Protein AF-A0A9X0Q1L8-F1 (afdb_monomer)

Sequence (79 aa):
QEVISRWRIEQCSELSAVSASFVLSTPTETDGAVFPGRIMLANTCTWTYRGDECGYHGPAVADEYDQPTSDITKDKCSK

pLDDT: mean 74.53, std 9.91, range [51.12, 87.5]

Foldseek 3Di:
DDDDDDWDFDDFPDDDPVDTDTDTDDPPPDPPPPPPPDDPDPQDDPDAVVDPPNPDPDAQQAACVRDGDRDPVRRGRHD

Structure (mmCIF, N/CA/C/O backbone):
data_AF-A0A9X0Q1L8-F1
#
_entry.id   AF-A0A9X0Q1L8-F1
#
loop_
_atom_site.group_PDB
_atom_site.id
_atom_site.type_symbol
_atom_site.label_atom_id
_atom_site.label_alt_id
_atom_site.label_comp_id
_atom_site.label_asym_id
_atom_site.label_entity_id
_atom_site.label_seq_id
_atom_site.pdbx_PDB_ins_code
_atom_site.Cartn_x
_atom_site.Cartn_y
_atom_site.Cartn_z
_atom_site.occupancy
_atom_site.B_iso_or_equiv
_atom_site.auth_seq_id
_atom_site.auth_comp_id
_atom_site.auth_asym_id
_atom_site.auth_atom_id
_atom_site.pdbx_PDB_model_num
ATOM 1 N N . GLN A 1 1 ? -26.580 29.301 12.619 1.00 51.12 1 GLN A N 1
ATOM 2 C CA . GLN A 1 1 ? -26.183 27.945 12.196 1.00 51.12 1 GLN A CA 1
ATOM 3 C C . GLN A 1 1 ? -26.127 27.099 13.454 1.00 51.12 1 GLN A C 1
ATOM 5 O O . GLN A 1 1 ? -25.274 27.354 14.293 1.00 51.12 1 GLN A O 1
ATOM 10 N N . GLU A 1 2 ? -27.100 26.213 13.658 1.00 57.53 2 GLU A N 1
ATOM 11 C CA . GLU A 1 2 ? -27.126 25.329 14.829 1.00 57.53 2 GLU A CA 1
ATOM 12 C C . GLU A 1 2 ? -26.105 24.204 14.644 1.00 57.53 2 GLU A C 1
ATOM 14 O O . GLU A 1 2 ? -26.030 23.584 13.582 1.00 57.53 2 GLU A O 1
ATOM 19 N N . VAL A 1 3 ? -25.280 23.977 15.664 1.00 62.69 3 VAL A N 1
ATOM 20 C CA . VAL A 1 3 ? -24.282 22.906 15.676 1.00 62.69 3 VAL A CA 1
ATOM 21 C C . VAL A 1 3 ? -24.982 21.637 16.148 1.00 62.69 3 VAL A C 1
ATOM 23 O O . VAL A 1 3 ? -25.258 21.478 17.334 1.00 62.69 3 VAL A O 1
ATOM 26 N N . ILE A 1 4 ? -25.295 20.742 15.213 1.00 72.38 4 ILE A N 1
ATOM 27 C CA . ILE A 1 4 ? -25.877 19.433 15.520 1.00 72.38 4 ILE A CA 1
ATOM 28 C C . ILE A 1 4 ? -24.726 18.456 15.780 1.00 72.38 4 ILE A C 1
ATOM 30 O O . ILE A 1 4 ? -23.928 18.186 14.882 1.00 72.38 4 ILE A O 1
ATOM 34 N N . SER A 1 5 ? -24.634 17.919 16.998 1.00 70.12 5 SER A N 1
ATOM 35 C CA . SER A 1 5 ? -23.685 16.858 17.349 1.00 70.12 5 SER A 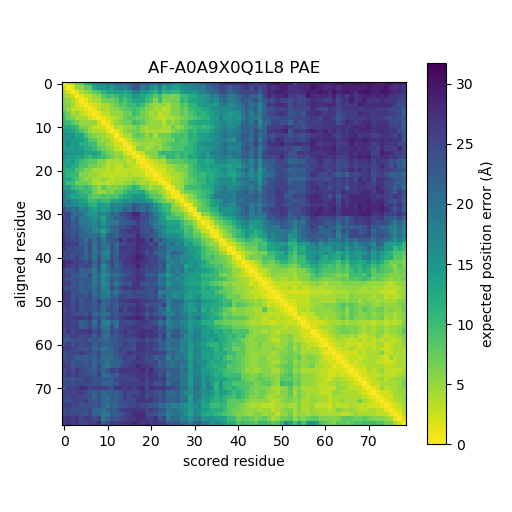CA 1
ATOM 36 C C . SER A 1 5 ? -24.353 15.486 17.210 1.00 70.12 5 SER A C 1
ATOM 38 O O . SER A 1 5 ? -25.404 15.222 17.794 1.00 70.12 5 SER A O 1
ATOM 40 N N . ARG A 1 6 ? -23.762 14.608 16.391 1.00 71.31 6 ARG A N 1
ATOM 41 C CA . ARG A 1 6 ? -24.247 13.241 16.151 1.00 71.31 6 ARG A CA 1
ATOM 42 C C . ARG A 1 6 ? -23.343 12.254 16.882 1.00 71.31 6 ARG A C 1
ATOM 44 O O . ARG A 1 6 ? -22.146 12.220 16.624 1.00 71.31 6 ARG A O 1
ATOM 51 N N . TRP A 1 7 ? -23.931 11.441 17.752 1.00 73.50 7 TRP A N 1
ATOM 52 C CA . TRP A 1 7 ? -23.229 10.448 18.567 1.00 73.50 7 TRP A CA 1
ATOM 53 C C . TRP A 1 7 ? -23.678 9.044 18.160 1.00 73.50 7 TRP A C 1
ATOM 55 O O . TRP A 1 7 ? -24.862 8.834 17.883 1.00 73.50 7 TRP A O 1
ATOM 65 N N . ARG A 1 8 ? -22.751 8.085 18.116 1.00 75.81 8 ARG A N 1
ATOM 66 C CA . ARG A 1 8 ? -23.047 6.666 17.891 1.00 75.81 8 ARG A CA 1
ATOM 67 C C . ARG A 1 8 ? -22.622 5.893 19.138 1.00 75.81 8 ARG A C 1
ATOM 69 O O . ARG A 1 8 ? -21.559 6.141 19.697 1.00 75.81 8 ARG A O 1
ATOM 76 N N . ILE A 1 9 ? -23.511 5.030 19.616 1.00 79.31 9 ILE A N 1
ATOM 77 C CA . ILE A 1 9 ? -23.271 4.187 20.789 1.00 79.31 9 ILE A CA 1
ATOM 78 C C . ILE A 1 9 ? -22.559 2.926 20.304 1.00 79.31 9 ILE A C 1
ATOM 80 O O . ILE A 1 9 ? -23.051 2.270 19.386 1.00 79.31 9 ILE A O 1
ATOM 84 N N . GLU A 1 10 ? -21.417 2.616 20.906 1.00 74.75 10 GLU A N 1
ATOM 85 C CA . GLU A 1 10 ? -20.604 1.447 20.565 1.00 74.75 10 GLU A CA 1
ATOM 86 C C . GLU A 1 10 ? -20.987 0.250 21.440 1.00 74.75 10 GLU A C 1
ATOM 88 O O . GLU A 1 10 ? -21.301 -0.828 20.938 1.00 74.75 10 GLU A O 1
ATOM 93 N N . GLN A 1 11 ? -21.046 0.461 22.759 1.00 74.94 11 GLN A N 1
ATOM 94 C CA . GLN A 1 11 ? -21.316 -0.599 23.723 1.00 74.94 11 GLN A CA 1
ATOM 95 C C . GLN A 1 11 ? -22.090 -0.077 24.943 1.00 74.94 11 GLN A C 1
ATOM 97 O O . GLN A 1 11 ? -21.856 1.028 25.433 1.00 74.94 11 GLN A O 1
ATOM 102 N N . CYS A 1 12 ? -23.004 -0.897 25.473 1.00 75.94 12 CYS A N 1
ATOM 103 C CA . CYS A 1 12 ? -23.591 -0.687 26.798 1.00 75.94 12 CYS A CA 1
ATOM 104 C C . CYS A 1 12 ? -22.614 -1.222 27.852 1.00 75.94 12 CYS A C 1
ATOM 106 O O . CYS A 1 12 ? -22.334 -2.422 27.874 1.00 75.94 12 CYS A O 1
ATOM 108 N N . SER A 1 13 ? -22.048 -0.339 28.677 1.00 73.06 13 SER A N 1
ATOM 109 C CA . SER A 1 13 ? -21.060 -0.738 29.685 1.00 73.06 13 SER A CA 1
ATOM 110 C C . SER A 1 13 ? -2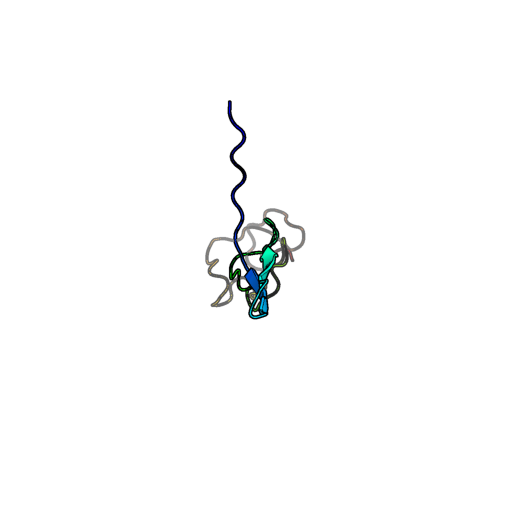1.721 -1.283 30.942 1.00 73.06 13 SER A C 1
ATOM 112 O O . SER A 1 13 ? -21.210 -2.215 31.554 1.00 73.06 13 SER A O 1
ATOM 114 N N . GLU A 1 14 ? -22.851 -0.703 31.337 1.00 71.19 14 GLU A N 1
ATOM 115 C CA . GLU A 1 14 ? -23.535 -1.060 32.571 1.00 71.19 14 GLU A CA 1
ATOM 116 C C . GLU A 1 14 ? -25.038 -0.855 32.403 1.00 71.19 14 GLU A C 1
ATOM 118 O O . GLU A 1 14 ? -25.483 0.190 31.925 1.00 71.19 14 GLU A O 1
ATOM 123 N N . LEU A 1 15 ? -25.815 -1.865 32.788 1.00 74.38 15 LEU A N 1
ATOM 124 C CA . LEU A 1 15 ? -27.268 -1.844 32.722 1.00 74.38 15 LEU A CA 1
ATOM 125 C C . LEU A 1 15 ? -27.821 -2.231 34.092 1.00 74.38 15 LEU A C 1
ATOM 127 O O . LEU A 1 15 ? -27.700 -3.378 34.520 1.00 74.38 15 LEU A O 1
ATOM 131 N N . SER A 1 16 ? -28.436 -1.271 34.775 1.00 75.62 16 SER A N 1
ATOM 132 C CA . SER A 1 16 ? -29.187 -1.499 36.008 1.00 75.62 16 SER A CA 1
ATOM 133 C C . SER A 1 16 ? -30.677 -1.226 35.784 1.00 75.62 16 SER A C 1
ATOM 135 O O . SER A 1 16 ? -31.077 -0.659 34.769 1.00 75.62 16 SER A O 1
ATOM 137 N N . ALA A 1 17 ? -31.524 -1.597 36.749 1.00 76.06 17 ALA A N 1
ATOM 138 C CA . ALA A 1 17 ? -32.968 -1.343 36.678 1.00 76.06 17 ALA A CA 1
ATOM 139 C C . ALA A 1 17 ? -33.343 0.156 36.723 1.00 76.06 17 ALA A C 1
ATOM 141 O O . ALA A 1 17 ? -34.510 0.493 36.533 1.00 76.06 17 ALA A O 1
ATOM 142 N N . VAL A 1 18 ? -32.378 1.046 36.996 1.00 82.00 18 VAL A N 1
ATOM 143 C CA . VAL A 1 18 ? -32.607 2.488 37.201 1.00 82.00 18 VAL A CA 1
ATOM 144 C C . VAL A 1 18 ? -31.745 3.359 36.279 1.00 82.00 18 VAL A C 1
ATOM 146 O O . VAL A 1 18 ? -32.144 4.470 35.938 1.00 82.00 18 VAL A O 1
ATOM 149 N N . SER A 1 19 ? -30.584 2.876 35.839 1.00 74.81 19 SER A N 1
ATOM 150 C CA . SER A 1 19 ? -29.672 3.618 34.966 1.00 74.81 19 SER A CA 1
ATOM 151 C C . SER A 1 19 ? -28.952 2.706 33.974 1.00 74.81 19 SER A C 1
ATOM 153 O O . SER A 1 19 ? -28.647 1.551 34.275 1.00 74.81 19 SER A O 1
ATOM 155 N N . ALA A 1 20 ? -28.659 3.255 32.795 1.00 77.69 20 ALA A N 1
ATOM 156 C CA . ALA A 1 20 ? -27.871 2.611 31.753 1.00 77.69 20 ALA A CA 1
ATOM 157 C C . ALA A 1 20 ? -26.714 3.530 31.347 1.00 77.69 20 ALA A C 1
ATOM 159 O O . ALA A 1 20 ? -26.932 4.710 31.058 1.00 77.69 20 ALA A O 1
ATOM 160 N N . SER A 1 21 ? -25.502 2.983 31.319 1.00 82.00 21 SER A N 1
ATOM 161 C CA . SER A 1 21 ? -24.282 3.674 30.902 1.00 82.00 21 SER A CA 1
ATOM 162 C C . SER A 1 21 ? -23.840 3.150 29.537 1.00 82.00 21 SER A C 1
ATOM 164 O O . SER A 1 21 ? -23.798 1.938 29.301 1.00 82.00 21 SER A O 1
ATOM 166 N N . PHE A 1 22 ? -23.512 4.067 28.628 1.00 80.81 22 PHE A N 1
ATOM 167 C CA . PHE A 1 22 ? -23.110 3.755 27.258 1.00 80.81 22 PHE A CA 1
ATOM 168 C C . PHE A 1 22 ? -21.754 4.374 26.944 1.00 80.81 22 PHE A C 1
ATOM 170 O O . PHE A 1 22 ? -21.503 5.535 27.270 1.00 80.81 22 PHE A O 1
ATOM 177 N N . VAL A 1 23 ? -20.907 3.604 26.269 1.00 78.88 23 VAL A N 1
ATOM 178 C CA . VAL A 1 23 ? -19.662 4.092 25.677 1.00 78.88 23 VAL A CA 1
ATOM 179 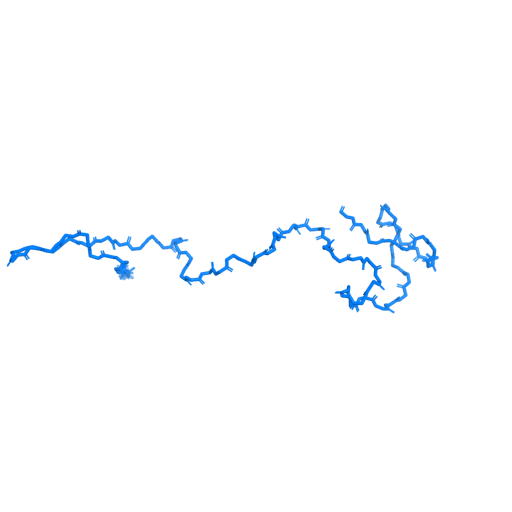C C . VAL A 1 23 ? -19.980 4.581 24.268 1.00 78.88 23 VAL A C 1
ATOM 181 O O . VAL A 1 23 ? -20.597 3.872 23.465 1.00 78.88 23 VAL A O 1
ATOM 184 N N . LEU A 1 24 ? -19.620 5.833 23.997 1.00 78.06 24 LEU A N 1
ATOM 185 C CA . LEU A 1 24 ? -19.778 6.451 22.685 1.00 78.06 24 LEU A CA 1
ATOM 186 C C . LEU A 1 24 ? -18.547 6.132 21.837 1.00 78.06 24 LEU A C 1
ATOM 188 O O . LEU A 1 24 ? -17.427 6.314 22.313 1.00 78.06 24 LEU A O 1
ATOM 192 N N . SER A 1 25 ? -18.764 5.726 20.586 1.00 69.56 25 SER A N 1
ATOM 193 C CA . SER A 1 25 ? -17.674 5.483 19.638 1.00 69.56 25 SER A CA 1
ATOM 194 C C . SER A 1 25 ? -16.935 6.790 19.370 1.00 69.56 25 SER A C 1
ATOM 196 O O . SER A 1 25 ? -17.572 7.827 19.118 1.00 69.56 25 SER A O 1
ATOM 198 N N . THR A 1 26 ? -15.605 6.760 19.365 1.00 67.75 26 THR A N 1
ATOM 199 C CA . THR A 1 26 ? -14.839 7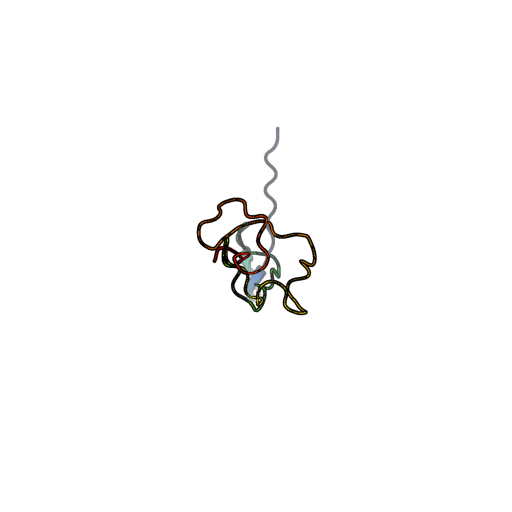.936 18.931 1.00 67.75 26 THR A CA 1
ATOM 200 C C . THR A 1 26 ? -15.067 8.168 17.432 1.00 67.75 26 THR A C 1
ATOM 202 O O . THR A 1 26 ? -15.146 7.210 16.670 1.00 67.75 26 THR A O 1
ATOM 205 N N . PRO A 1 27 ? -15.169 9.420 16.948 1.00 59.34 27 PRO A N 1
ATOM 206 C CA . PRO A 1 27 ? -15.387 9.684 15.520 1.00 59.34 27 PRO A CA 1
ATOM 207 C C . PRO A 1 27 ? -14.229 9.212 14.621 1.00 59.34 27 PRO A C 1
ATOM 209 O O . PRO A 1 27 ? -14.382 9.166 13.404 1.00 59.34 27 PRO A O 1
ATOM 212 N N . THR A 1 28 ? -13.080 8.871 15.209 1.00 57.91 28 THR A N 1
ATOM 213 C CA . THR A 1 28 ? -11.903 8.308 14.530 1.00 57.91 28 THR A CA 1
ATOM 214 C C . THR A 1 28 ? -11.902 6.778 14.516 1.00 57.91 28 THR A C 1
ATOM 216 O O . THR A 1 28 ? -11.015 6.167 13.918 1.00 57.91 28 THR A O 1
ATOM 219 N N . GLU A 1 29 ? -12.863 6.150 15.189 1.00 56.78 29 GLU A N 1
ATOM 220 C CA . GLU A 1 29 ? -12.999 4.708 15.200 1.00 56.78 29 GLU A CA 1
ATOM 221 C C . GLU A 1 29 ? -13.489 4.251 13.833 1.00 56.78 29 GLU A C 1
ATOM 223 O O . GLU A 1 29 ? -14.556 4.617 13.334 1.00 56.78 29 GLU A O 1
ATOM 228 N N . THR A 1 30 ? -12.619 3.512 13.171 1.00 57.34 30 THR A N 1
ATOM 229 C CA . THR A 1 30 ? -12.796 3.052 11.809 1.00 57.34 30 THR A CA 1
ATOM 230 C C . THR A 1 30 ? -13.852 1.953 11.809 1.00 57.34 30 THR A C 1
ATOM 232 O O . THR A 1 30 ? -13.544 0.792 12.045 1.00 57.34 30 THR A O 1
ATOM 235 N N . ASP A 1 31 ? -15.103 2.345 11.563 1.00 52.66 31 ASP A N 1
ATOM 236 C CA . ASP A 1 31 ? -16.299 1.506 11.399 1.00 52.66 31 ASP A CA 1
ATOM 237 C C . ASP A 1 31 ? -16.031 0.266 10.525 1.00 52.66 31 ASP A C 1
ATOM 239 O O . ASP A 1 31 ? -16.183 0.294 9.304 1.00 52.66 31 ASP A O 1
ATOM 243 N N . GLY A 1 32 ? -15.556 -0.817 11.144 1.00 54.81 32 GLY A N 1
ATOM 244 C CA . GLY A 1 32 ? -15.244 -2.072 10.464 1.00 54.81 32 GLY A CA 1
ATOM 245 C C . GLY A 1 32 ? -14.157 -1.980 9.388 1.00 54.81 32 GLY A C 1
ATOM 246 O O . GLY A 1 32 ? -14.145 -2.830 8.494 1.00 54.81 32 GLY A O 1
ATOM 247 N N . ALA A 1 33 ? -13.252 -0.991 9.433 1.00 58.12 33 ALA A N 1
ATOM 248 C CA . ALA A 1 33 ? -12.147 -0.954 8.476 1.00 58.12 33 ALA A CA 1
ATOM 249 C C . ALA A 1 33 ? -11.189 -2.108 8.788 1.00 58.12 33 ALA A C 1
ATOM 251 O O . ALA A 1 33 ? -10.334 -2.038 9.670 1.00 58.12 33 ALA A O 1
ATOM 252 N N . VAL A 1 34 ? -11.371 -3.205 8.059 1.00 56.91 34 VAL A N 1
ATOM 253 C CA . VAL A 1 34 ? -10.451 -4.331 8.062 1.00 56.91 34 VAL A CA 1
ATOM 254 C C . VAL A 1 34 ? -9.130 -3.799 7.534 1.00 56.91 34 VAL A C 1
ATOM 256 O O . VAL A 1 34 ? -9.007 -3.507 6.343 1.00 56.91 34 VAL A O 1
ATOM 259 N N . PHE A 1 35 ? -8.145 -3.652 8.423 1.00 57.12 35 PHE A N 1
ATOM 260 C CA . PHE A 1 35 ? -6.773 -3.468 7.984 1.00 57.12 35 PHE A CA 1
ATOM 261 C C . PHE A 1 35 ? -6.468 -4.634 7.046 1.00 57.12 35 PHE A C 1
ATOM 263 O O . PHE A 1 35 ? -6.621 -5.790 7.457 1.00 57.12 35 PHE A O 1
ATOM 270 N N . PRO A 1 36 ? -6.124 -4.364 5.776 1.00 58.53 36 PRO A N 1
ATOM 271 C CA . PRO A 1 36 ? -5.798 -5.429 4.851 1.00 58.53 36 PRO A CA 1
ATOM 272 C C . PRO A 1 36 ? -4.741 -6.305 5.524 1.00 58.53 36 PRO A C 1
ATOM 274 O O . PRO A 1 36 ? -3.788 -5.788 6.103 1.00 58.53 36 PRO A O 1
ATOM 277 N N . GLY A 1 37 ? -4.898 -7.631 5.468 1.00 65.00 37 GLY A N 1
ATOM 278 C CA . GLY A 1 37 ? -3.955 -8.588 6.073 1.00 65.00 37 GLY A CA 1
ATOM 279 C C . GLY A 1 37 ? -2.529 -8.524 5.496 1.00 65.00 37 GLY A C 1
ATOM 280 O O . GLY A 1 37 ? -1.711 -9.398 5.768 1.00 65.00 37 GLY A O 1
ATOM 281 N N . ARG A 1 38 ? -2.238 -7.511 4.673 1.00 63.56 38 ARG A N 1
ATOM 282 C CA . ARG A 1 38 ? -0.938 -7.148 4.127 1.00 63.56 38 ARG A CA 1
ATOM 283 C C . ARG A 1 38 ? -0.650 -5.691 4.484 1.00 63.56 38 ARG A C 1
ATOM 285 O O . ARG A 1 38 ? -1.491 -4.818 4.285 1.00 63.56 38 ARG A O 1
ATOM 292 N N . ILE A 1 39 ? 0.554 -5.454 4.997 1.00 64.81 39 ILE A N 1
ATOM 293 C CA . ILE A 1 39 ? 1.049 -4.122 5.350 1.00 64.81 39 ILE A CA 1
ATOM 294 C C . ILE A 1 39 ? 1.075 -3.267 4.080 1.00 64.81 39 ILE A C 1
ATOM 296 O O . ILE A 1 39 ? 1.712 -3.633 3.094 1.00 64.81 39 ILE A O 1
ATOM 300 N N . MET A 1 40 ? 0.392 -2.125 4.114 1.00 62.59 40 MET A N 1
ATOM 301 C CA . MET A 1 40 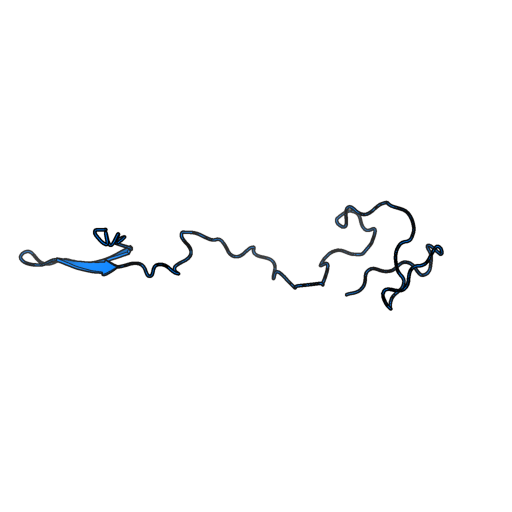? 0.460 -1.126 3.051 1.00 62.59 40 MET A CA 1
ATOM 302 C C . MET A 1 40 ? 1.760 -0.337 3.214 1.00 62.59 40 MET A C 1
ATOM 304 O O . MET A 1 40 ? 1.831 0.606 4.001 1.00 62.59 40 MET A O 1
ATOM 308 N N . LEU A 1 41 ? 2.808 -0.767 2.515 1.00 69.19 41 LEU A N 1
ATOM 309 C CA . LEU A 1 41 ? 4.071 -0.040 2.441 1.00 69.19 41 LEU A CA 1
ATOM 310 C C . LEU A 1 41 ? 3.948 1.031 1.356 1.00 69.19 41 LEU A C 1
ATOM 312 O O . LEU A 1 41 ? 3.668 0.724 0.198 1.00 69.19 41 LEU A O 1
ATOM 316 N N . ALA A 1 42 ? 4.141 2.294 1.731 1.00 66.62 42 ALA A N 1
ATOM 317 C CA . ALA A 1 42 ? 4.256 3.364 0.750 1.00 66.62 42 ALA A CA 1
ATOM 318 C C . ALA A 1 42 ? 5.508 3.120 -0.106 1.00 66.62 42 ALA A C 1
ATOM 320 O O . ALA A 1 42 ? 6.571 2.835 0.434 1.00 66.62 42 ALA A O 1
ATOM 321 N N . ASN A 1 43 ? 5.364 3.240 -1.426 1.00 67.38 43 ASN A N 1
ATOM 322 C CA . ASN A 1 43 ? 6.431 3.117 -2.428 1.00 67.38 43 ASN A CA 1
ATOM 323 C C . ASN A 1 43 ? 7.061 1.723 -2.601 1.00 67.38 43 ASN A C 1
ATOM 325 O O . ASN A 1 43 ? 7.880 1.563 -3.497 1.00 67.38 43 ASN A O 1
ATOM 329 N N . THR A 1 44 ? 6.643 0.701 -1.847 1.00 71.12 44 THR A N 1
ATOM 330 C CA . THR A 1 44 ? 7.185 -0.658 -1.996 1.00 71.12 44 THR A CA 1
ATOM 331 C C . THR A 1 44 ? 6.132 -1.618 -2.542 1.00 71.12 44 THR A C 1
ATOM 333 O O . THR A 1 44 ? 5.151 -1.951 -1.874 1.00 71.12 44 THR A O 1
ATOM 336 N N . CYS A 1 45 ? 6.361 -2.134 -3.751 1.00 76.12 45 CYS A N 1
ATOM 337 C CA . CYS A 1 45 ? 5.559 -3.226 -4.294 1.00 76.12 45 CYS A CA 1
ATOM 338 C C . CYS A 1 45 ? 5.918 -4.551 -3.598 1.00 76.12 45 CYS A C 1
ATOM 340 O O . CYS A 1 45 ? 7.088 -4.923 -3.506 1.00 76.12 45 CYS A O 1
ATOM 342 N N . THR A 1 46 ? 4.913 -5.290 -3.116 1.00 76.44 46 THR A N 1
ATOM 343 C CA . THR A 1 46 ? 5.118 -6.627 -2.522 1.00 76.44 46 THR A CA 1
ATOM 344 C C . THR A 1 46 ? 5.401 -7.699 -3.577 1.00 76.44 46 THR A C 1
ATOM 346 O O . THR A 1 46 ? 5.987 -8.734 -3.268 1.00 76.44 46 THR A O 1
ATOM 349 N N . TRP A 1 47 ? 4.971 -7.473 -4.816 1.00 82.25 47 TRP A N 1
ATOM 350 C CA . TRP A 1 47 ? 5.063 -8.452 -5.890 1.00 82.25 47 TRP A CA 1
ATOM 351 C C . TRP A 1 47 ? 6.419 -8.396 -6.590 1.00 82.25 47 TRP A C 1
ATOM 353 O O . TRP A 1 47 ? 7.043 -7.339 -6.703 1.00 82.25 47 TRP A O 1
ATOM 363 N N . THR A 1 48 ? 6.877 -9.539 -7.100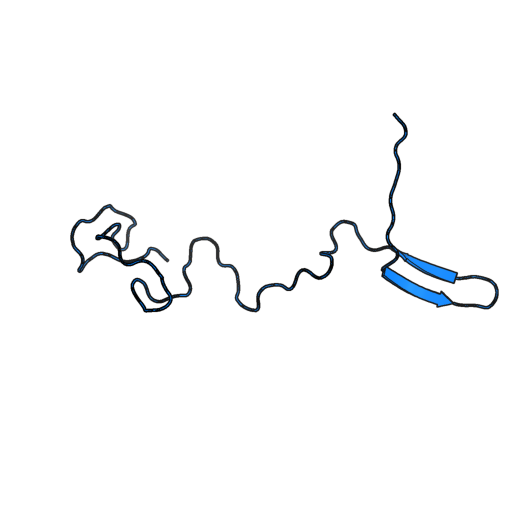 1.00 82.12 48 THR A N 1
ATOM 364 C CA . THR A 1 48 ? 8.053 -9.586 -7.973 1.00 82.12 48 THR A CA 1
ATOM 365 C C . THR A 1 48 ? 7.764 -8.782 -9.239 1.00 82.12 48 THR A C 1
ATOM 367 O O . THR A 1 48 ? 6.782 -9.050 -9.927 1.00 82.12 48 THR A O 1
ATOM 370 N N . TYR A 1 49 ? 8.606 -7.792 -9.545 1.00 83.88 49 TYR A N 1
ATOM 371 C CA . TYR A 1 49 ? 8.452 -6.951 -10.732 1.00 83.88 49 TYR A CA 1
ATOM 372 C C . TYR A 1 49 ? 8.376 -7.798 -12.010 1.00 83.88 49 TYR A C 1
ATOM 374 O O . TYR A 1 49 ? 9.192 -8.702 -12.185 1.00 83.88 49 TYR A O 1
ATOM 382 N N . ARG A 1 50 ? 7.385 -7.520 -12.873 1.00 81.38 50 ARG A N 1
ATOM 383 C CA . ARG A 1 50 ? 7.033 -8.318 -14.070 1.00 81.38 50 ARG A CA 1
ATOM 384 C C . ARG A 1 50 ? 6.655 -9.788 -13.795 1.00 81.38 50 ARG A C 1
ATOM 386 O O . ARG A 1 50 ? 6.577 -10.575 -14.731 1.00 81.38 50 ARG A O 1
ATOM 393 N N . GLY A 1 51 ? 6.422 -10.167 -12.537 1.00 83.38 51 GLY A N 1
ATOM 394 C CA . GLY A 1 51 ? 5.830 -11.457 -12.182 1.00 83.38 51 GLY A CA 1
ATOM 395 C C . GLY A 1 51 ? 4.320 -11.480 -12.425 1.00 83.38 51 GLY A C 1
ATOM 396 O O . GLY A 1 51 ? 3.704 -10.432 -12.635 1.00 83.38 51 GLY A O 1
ATOM 397 N N . ASP A 1 52 ? 3.720 -12.667 -12.325 1.00 83.00 52 ASP A N 1
ATOM 398 C CA . ASP A 1 52 ? 2.298 -12.904 -12.627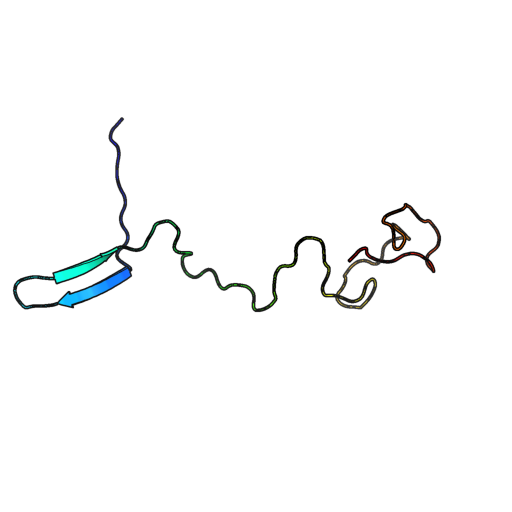 1.00 83.00 52 ASP A CA 1
ATOM 399 C C . ASP A 1 52 ? 1.340 -11.981 -11.845 1.00 83.00 52 ASP A C 1
ATOM 401 O O . ASP A 1 52 ? 0.284 -11.596 -12.343 1.00 83.00 52 ASP A O 1
ATOM 405 N N . GLU A 1 53 ? 1.729 -11.567 -10.635 1.00 83.12 53 GLU A N 1
ATOM 406 C CA . GLU A 1 53 ? 0.914 -10.734 -9.738 1.00 83.12 53 GLU A CA 1
ATOM 407 C C . GLU A 1 53 ? 1.232 -9.227 -9.827 1.00 83.12 53 GLU A C 1
ATOM 409 O O . GLU A 1 53 ? 0.511 -8.407 -9.260 1.00 83.12 53 GLU A O 1
ATOM 414 N N . CYS A 1 54 ? 2.288 -8.823 -10.545 1.00 84.12 54 CYS A N 1
ATOM 415 C CA . CYS A 1 54 ? 2.676 -7.412 -10.678 1.00 84.12 54 CYS A CA 1
ATOM 416 C C . CYS A 1 54 ? 1.741 -6.637 -11.619 1.00 84.12 54 CYS A C 1
ATOM 418 O O . CYS A 1 54 ? 1.58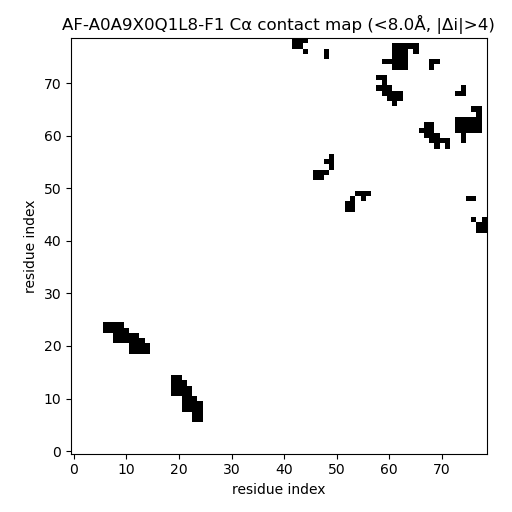8 -5.424 -11.479 1.00 84.12 54 CYS A O 1
ATOM 420 N N . GLY A 1 55 ? 1.139 -7.317 -12.599 1.00 80.50 55 GLY A N 1
ATOM 421 C CA . GLY A 1 55 ? 0.246 -6.717 -13.597 1.00 80.50 55 GLY A CA 1
ATOM 422 C C . GLY A 1 55 ? 0.943 -5.832 -14.643 1.00 80.50 55 GLY A C 1
ATOM 423 O O . GLY A 1 55 ? 0.379 -5.597 -15.713 1.00 80.50 55 GLY A O 1
ATOM 424 N N . TYR A 1 56 ? 2.179 -5.385 -14.396 1.00 83.25 56 TYR A N 1
ATOM 425 C CA . TYR A 1 56 ? 2.953 -4.563 -15.324 1.00 83.25 56 TYR A CA 1
ATOM 426 C C . TYR A 1 56 ? 3.640 -5.400 -16.418 1.00 83.25 56 TYR A C 1
ATOM 428 O O . TYR A 1 56 ? 4.608 -6.112 -16.158 1.00 83.25 56 TYR A O 1
ATOM 436 N N . HIS A 1 57 ? 3.160 -5.256 -17.657 1.00 82.44 57 HIS A N 1
ATOM 437 C CA . HIS A 1 57 ? 3.678 -5.936 -18.858 1.00 82.44 57 HIS A CA 1
ATOM 438 C C . HIS A 1 57 ? 4.202 -4.959 -19.927 1.00 82.44 57 HIS A C 1
ATOM 440 O O . HIS A 1 57 ? 4.427 -5.341 -21.074 1.00 82.44 57 HIS A O 1
ATOM 446 N N . GLY A 1 58 ? 4.352 -3.682 -19.572 1.00 84.06 58 GLY A N 1
ATOM 447 C CA . GLY A 1 58 ? 4.747 -2.627 -20.501 1.00 84.06 58 GLY A CA 1
ATOM 448 C C . GLY A 1 58 ? 6.235 -2.651 -20.889 1.00 84.06 58 GLY A C 1
ATOM 449 O O . GLY A 1 58 ? 6.986 -3.548 -20.478 1.00 84.06 58 GLY A O 1
ATOM 450 N N . PRO A 1 59 ? 6.684 -1.656 -21.679 1.00 84.62 59 PRO A N 1
ATOM 451 C CA . PRO A 1 59 ? 8.097 -1.477 -22.027 1.00 84.62 59 PRO A CA 1
ATOM 452 C C . PRO A 1 59 ? 8.956 -1.202 -20.783 1.00 84.62 59 PRO A C 1
ATOM 454 O O . PRO A 1 59 ? 8.423 -1.021 -19.689 1.00 84.62 59 PRO A O 1
ATOM 457 N N . ALA A 1 60 ? 10.281 -1.208 -20.932 1.00 85.69 60 ALA A N 1
ATOM 458 C CA . ALA A 1 60 ? 11.176 -0.801 -19.851 1.00 85.69 60 ALA A CA 1
ATOM 459 C C . ALA A 1 60 ? 10.884 0.652 -19.437 1.00 85.69 60 ALA A C 1
ATOM 461 O O . ALA A 1 60 ? 10.623 1.494 -20.302 1.00 85.69 60 ALA A O 1
ATOM 462 N N . VAL A 1 61 ? 10.855 0.911 -18.130 1.00 86.06 61 VAL A N 1
ATOM 463 C CA . VAL A 1 61 ? 10.485 2.216 -17.563 1.00 86.06 61 VAL A CA 1
ATOM 464 C C . VAL A 1 61 ? 11.627 2.793 -16.762 1.00 86.06 61 VAL A C 1
ATOM 466 O O . VAL A 1 61 ? 11.980 3.943 -17.003 1.00 86.06 61 VAL A O 1
ATOM 469 N N . ALA A 1 62 ? 12.185 2.032 -15.821 1.00 85.69 62 ALA A N 1
ATOM 470 C CA . ALA A 1 62 ? 13.114 2.567 -14.836 1.00 85.69 62 ALA A CA 1
ATOM 471 C C . ALA A 1 62 ? 14.152 1.529 -14.401 1.00 85.69 62 ALA A C 1
ATOM 473 O O . ALA A 1 62 ? 13.850 0.343 -14.285 1.00 85.69 62 ALA A O 1
ATOM 474 N N . ASP A 1 63 ? 15.385 1.979 -14.182 1.00 83.00 63 ASP A N 1
ATOM 475 C CA . ASP A 1 63 ? 16.426 1.168 -13.560 1.00 83.00 63 ASP A CA 1
ATOM 476 C C . ASP A 1 63 ? 16.316 1.156 -12.023 1.00 83.00 63 ASP A C 1
ATOM 478 O O . ASP A 1 63 ? 15.404 1.731 -11.431 1.00 83.00 63 ASP A O 1
ATOM 482 N N . GLU A 1 64 ? 17.260 0.493 -11.350 1.00 83.50 64 GLU A N 1
ATOM 483 C CA . GLU A 1 64 ? 17.277 0.393 -9.882 1.00 83.50 64 GLU A CA 1
ATOM 484 C C . GLU A 1 64 ? 17.416 1.734 -9.141 1.00 83.50 64 GLU A C 1
ATOM 486 O O . GLU A 1 64 ? 17.218 1.778 -7.927 1.00 83.50 64 GLU A O 1
ATOM 491 N N . TYR A 1 65 ? 17.749 2.812 -9.854 1.00 82.62 65 TYR A N 1
ATOM 492 C CA . TYR A 1 65 ? 17.912 4.163 -9.326 1.00 82.62 65 TYR A CA 1
ATOM 493 C C . TYR A 1 65 ? 16.805 5.117 -9.801 1.00 82.62 65 TYR A C 1
ATOM 495 O O . TYR A 1 65 ? 17.000 6.333 -9.752 1.00 82.62 65 TYR A O 1
ATOM 503 N N . ASP A 1 66 ? 15.666 4.590 -10.268 1.00 80.94 66 ASP A N 1
ATOM 504 C CA . ASP A 1 66 ? 14.553 5.362 -10.841 1.00 80.94 66 ASP A CA 1
ATOM 505 C C . ASP A 1 66 ? 14.931 6.180 -12.093 1.00 80.94 66 ASP A C 1
ATOM 507 O O . ASP A 1 66 ? 14.256 7.152 -12.449 1.00 80.94 66 ASP A O 1
ATOM 511 N N . GLN A 1 67 ? 15.998 5.806 -12.808 1.00 85.62 67 GLN A N 1
ATOM 512 C CA . GLN A 1 67 ? 16.366 6.486 -14.049 1.00 85.62 67 GLN A CA 1
ATOM 513 C C . GLN A 1 67 ? 15.664 5.845 -15.245 1.00 85.62 67 GLN A C 1
ATOM 515 O O . GLN A 1 67 ? 15.619 4.617 -15.347 1.00 85.62 67 GLN A O 1
ATOM 520 N N . PRO A 1 68 ? 15.147 6.650 -16.191 1.00 87.50 68 PRO A N 1
ATOM 521 C CA . PRO A 1 68 ? 14.462 6.125 -17.356 1.00 87.50 68 PRO A CA 1
ATOM 522 C C . PRO A 1 68 ? 15.409 5.267 -18.192 1.00 87.50 68 PRO A C 1
ATOM 524 O O . PRO A 1 68 ? 16.444 5.739 -18.666 1.00 87.50 68 PRO A O 1
ATOM 527 N N . THR A 1 69 ? 15.033 4.009 -18.403 1.00 84.62 69 THR A N 1
ATOM 528 C CA . THR A 1 69 ? 15.821 3.059 -19.189 1.00 84.62 69 THR A CA 1
ATOM 529 C C . THR A 1 69 ? 14.972 2.427 -20.278 1.00 84.62 69 THR A C 1
ATOM 531 O O . THR A 1 69 ? 13.807 2.100 -20.080 1.00 84.62 69 THR A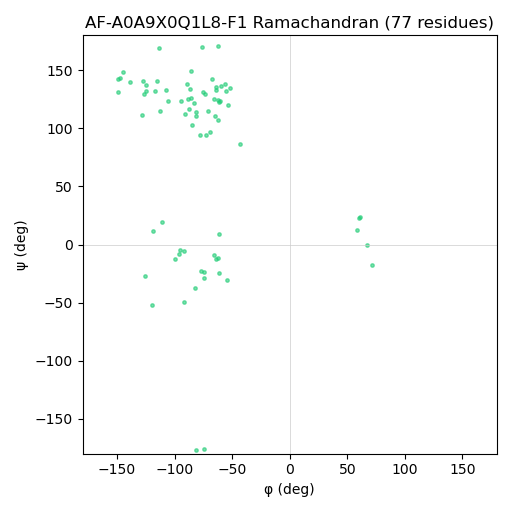 O 1
ATOM 534 N N . SER A 1 70 ? 15.572 2.238 -21.449 1.00 85.31 70 SER A N 1
ATOM 535 C CA . SER A 1 70 ? 15.001 1.455 -22.548 1.00 85.31 70 SER A CA 1
ATOM 536 C C . SER A 1 70 ? 15.500 0.005 -22.555 1.00 85.31 70 SER A C 1
ATOM 538 O O . SER A 1 70 ? 15.045 -0.801 -23.366 1.00 85.31 70 SER A O 1
ATOM 540 N N . ASP A 1 71 ? 16.431 -0.336 -21.660 1.00 84.56 71 ASP A N 1
ATOM 541 C CA . ASP A 1 71 ? 17.032 -1.662 -21.551 1.00 84.56 71 ASP A CA 1
ATOM 542 C C . ASP A 1 71 ? 16.237 -2.543 -20.576 1.00 84.56 71 ASP A C 1
ATOM 544 O O . ASP A 1 71 ? 16.252 -2.325 -19.364 1.00 84.56 71 ASP A O 1
ATOM 548 N N . ILE A 1 72 ? 15.580 -3.579 -21.110 1.00 83.06 72 ILE A N 1
ATOM 549 C CA . ILE A 1 72 ? 14.765 -4.531 -20.337 1.00 83.06 72 ILE A CA 1
ATOM 550 C C . ILE A 1 72 ? 15.570 -5.309 -19.289 1.00 83.06 72 ILE A C 1
ATOM 552 O O . ILE A 1 72 ? 15.006 -5.775 -18.305 1.00 83.06 72 ILE A O 1
ATOM 556 N N . THR A 1 73 ? 16.883 -5.459 -19.470 1.00 84.62 73 THR A N 1
ATOM 557 C CA . THR A 1 73 ? 17.728 -6.197 -18.517 1.00 84.62 73 THR A CA 1
ATOM 558 C C . THR A 1 73 ? 18.039 -5.389 -17.261 1.00 84.62 73 THR A C 1
ATOM 560 O O . THR A 1 73 ? 18.348 -5.959 -16.213 1.00 84.62 73 THR A O 1
ATOM 563 N N . LYS A 1 74 ? 17.950 -4.060 -17.367 1.00 82.12 74 LYS A N 1
ATOM 564 C CA . LYS A 1 74 ? 18.183 -3.117 -16.269 1.00 82.12 74 LYS A CA 1
ATOM 565 C C . LYS A 1 74 ? 16.890 -2.622 -15.641 1.00 82.12 74 LYS A C 1
ATOM 567 O O . LYS A 1 74 ? 16.943 -2.036 -14.568 1.00 82.12 74 LYS A O 1
ATOM 572 N N . ASP A 1 75 ? 15.766 -2.882 -16.299 1.00 85.50 75 ASP A N 1
ATOM 573 C CA . ASP A 1 75 ? 14.436 -2.492 -15.865 1.00 85.50 75 ASP A CA 1
ATOM 574 C C . ASP A 1 75 ? 14.054 -3.205 -14.563 1.00 85.50 75 ASP A C 1
ATOM 576 O O . ASP A 1 75 ? 13.869 -4.427 -14.517 1.00 85.50 75 ASP A O 1
ATOM 580 N N . LYS A 1 76 ? 13.969 -2.436 -13.482 1.00 83.06 76 LYS A N 1
ATOM 581 C CA . LYS A 1 76 ? 13.651 -2.925 -12.143 1.00 83.06 76 LYS A CA 1
ATOM 582 C C . LYS A 1 76 ? 12.699 -1.945 -11.474 1.00 83.06 76 LYS A C 1
ATOM 584 O O . LYS A 1 76 ? 12.872 -0.740 -11.557 1.00 83.06 76 LYS A O 1
ATOM 589 N N . CYS A 1 77 ? 11.719 -2.477 -10.746 1.00 81.62 77 CYS A N 1
ATOM 590 C CA . CYS A 1 77 ? 10.924 -1.660 -9.834 1.00 81.62 77 CYS A CA 1
ATOM 591 C C . CYS A 1 77 ? 11.819 -1.149 -8.704 1.00 81.62 77 CYS A C 1
ATOM 593 O O . CYS A 1 77 ? 12.434 -1.962 -8.001 1.00 81.62 77 CYS A O 1
ATOM 595 N N . SER A 1 78 ? 11.841 0.165 -8.503 1.00 73.00 78 SER A N 1
ATOM 596 C CA . SER A 1 78 ? 12.307 0.777 -7.263 1.00 73.00 78 SER A CA 1
ATOM 597 C C . SER A 1 78 ? 11.511 0.210 -6.079 1.00 73.00 78 SER A C 1
ATOM 599 O O . SER A 1 78 ? 10.315 -0.081 -6.191 1.00 73.00 78 SER A O 1
ATOM 601 N N . LYS A 1 79 ? 12.207 -0.078 -4.977 1.00 67.94 79 LYS A N 1
ATOM 602 C CA . LYS A 1 79 ? 11.643 -0.681 -3.761 1.00 67.94 79 LYS A CA 1
ATOM 603 C C . LYS A 1 79 ? 11.589 0.318 -2.624 1.00 67.94 79 LYS A C 1
ATOM 605 O O . LYS A 1 79 ? 12.556 1.101 -2.510 1.00 67.94 79 LYS A O 1
#

Mean predicted aligned error: 15.18 Å

Secondary structure (DSSP, 8-state):
--------EEEEEEE-SS-EEEEEPPTTS-TT----SS---TT--SSPTTSTTT---SS--B-TTS-B---TTT-----

Nearest PDB structures (foldseek):
  8xcg-assembly1_N  TM=4.720E-01  e=2.157E-08  Escherichia phage Lambda

Solvent-accessible surface area (backbone atoms only — not comparable to full-atom values): 5416 Å² total; per-residue (Å²): 136,86,86,82,85,88,84,51,79,68,44,78,78,44,82,55,103,86,52,75,44,69,44,66,53,58,93,82,59,64,85,81,65,72,72,63,100,57,87,86,54,83,78,40,72,91,50,57,74,68,36,96,80,46,78,58,81,73,76,46,56,24,20,76,81,69,44,81,32,83,46,65,92,52,41,36,74,56,105

Radius of gyration: 25.19 Å; Cα contacts (8 Å, |Δi|>4): 82; chains: 1; bounding box: 51×41×60 Å